Protein AF-A0A956QBM2-F1 (afdb_monomer)

Radius of gyration: 15.47 Å; Cα contacts (8 Å, |Δi|>4): 34; chains: 1; bounding box: 26×44×30 Å

Foldseek 3Di:
DDDDPCVVHDPDDPVVVVVVVVCVVQLPDCLPDPDPSNVVNVVVVLVVLVVVCVVVVHDSVPDDDD

pLDDT: mean 96.65, std 2.13, range [84.75, 98.62]

Secondary structure (DSSP, 8-state):
-----TTT--PPPHHHHHHHHHHHHH--S-TT--SHHHHHHHHHHHHHHHHHHHHHT--GGG----

Nearest PDB structures (foldseek):
  7cet-assembly1_A  TM=8.619E-01  e=4.362E-01  Helicobacter pylori 26695

Sequence (66 aa):
MIYLDYNATTPVDPAIIELVGQAMRESSANPTSSHAPGLAVRARVEAARTQLAALLGADPSEILFT

Structure (m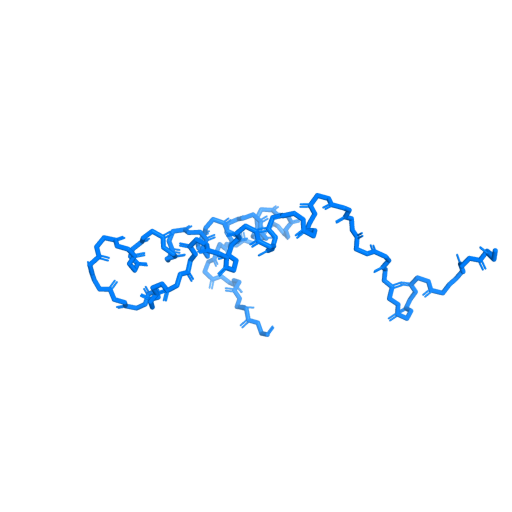mCIF, N/CA/C/O backbone):
data_AF-A0A956QBM2-F1
#
_entry.id   AF-A0A956QBM2-F1
#
loop_
_atom_site.group_PDB
_atom_site.id
_atom_site.type_symbol
_atom_site.label_atom_id
_atom_site.label_alt_id
_atom_site.label_comp_id
_atom_site.label_asym_id
_atom_site.label_entity_id
_atom_site.label_seq_id
_atom_site.pdbx_PDB_ins_code
_atom_site.Cartn_x
_atom_site.Cartn_y
_atom_site.Cartn_z
_atom_site.occupancy
_atom_site.B_iso_or_equiv
_atom_site.auth_seq_id
_atom_site.auth_comp_id
_atom_site.auth_asym_id
_atom_site.auth_atom_id
_atom_site.pdbx_PDB_model_num
ATOM 1 N N . MET A 1 1 ? 10.702 -20.521 -18.857 1.00 84.75 1 MET A N 1
ATOM 2 C CA . MET A 1 1 ? 10.506 -21.187 -17.551 1.00 84.75 1 MET A CA 1
ATOM 3 C C . MET A 1 1 ? 9.068 -20.936 -17.132 1.00 84.75 1 MET A C 1
ATOM 5 O O . MET A 1 1 ? 8.628 -19.806 -17.285 1.00 84.75 1 MET A O 1
ATOM 9 N N . ILE A 1 2 ? 8.330 -21.957 -16.696 1.00 94.44 2 ILE A N 1
ATOM 10 C CA . ILE A 1 2 ? 6.968 -21.781 -16.166 1.00 94.44 2 ILE A CA 1
ATOM 11 C C . ILE A 1 2 ? 7.102 -21.654 -14.648 1.00 94.44 2 ILE A C 1
ATOM 13 O O . ILE A 1 2 ? 7.686 -22.535 -14.021 1.00 94.44 2 ILE A O 1
ATOM 17 N N . TYR A 1 3 ? 6.619 -20.550 -14.078 1.00 95.31 3 TYR A N 1
ATOM 18 C CA . TYR A 1 3 ? 6.646 -20.305 -12.637 1.00 95.31 3 TYR A CA 1
ATOM 19 C C . TYR A 1 3 ? 5.306 -20.719 -12.032 1.00 95.31 3 TYR A C 1
ATOM 21 O O . TYR A 1 3 ? 4.270 -20.200 -12.439 1.00 95.31 3 TYR A O 1
ATOM 29 N N . LEU A 1 4 ? 5.320 -21.676 -11.105 1.00 97.00 4 LEU A N 1
ATOM 30 C CA . LEU A 1 4 ? 4.111 -22.242 -10.491 1.00 97.00 4 LEU A CA 1
ATOM 31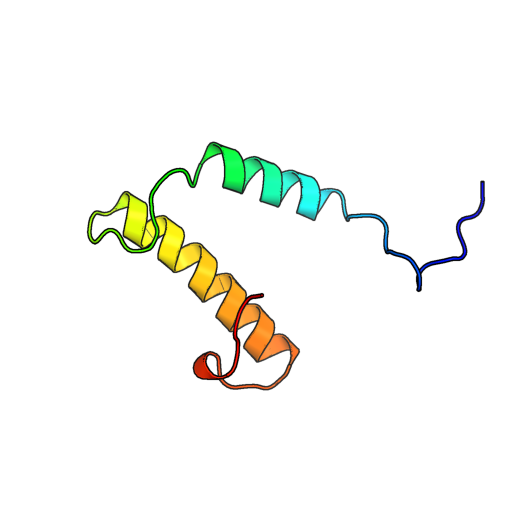 C C . LEU A 1 4 ? 4.105 -22.114 -8.960 1.00 97.00 4 LEU A C 1
ATOM 33 O O . LEU A 1 4 ? 3.271 -22.729 -8.306 1.00 97.00 4 LEU A O 1
ATOM 37 N N . ASP A 1 5 ? 5.012 -21.321 -8.387 1.00 96.69 5 ASP A N 1
ATOM 38 C CA . ASP A 1 5 ? 5.179 -21.185 -6.935 1.00 96.69 5 ASP A CA 1
ATOM 39 C C . ASP A 1 5 ? 4.717 -19.811 -6.420 1.00 96.69 5 ASP A C 1
ATOM 41 O O . ASP A 1 5 ? 5.450 -19.078 -5.761 1.00 96.69 5 ASP A O 1
ATOM 45 N N . TYR A 1 6 ? 3.471 -19.443 -6.737 1.00 97.25 6 TYR A N 1
ATOM 46 C CA . TYR A 1 6 ? 2.877 -18.166 -6.311 1.00 97.25 6 TYR A CA 1
ATOM 47 C C . TYR A 1 6 ? 2.626 -18.074 -4.795 1.00 97.25 6 TYR A C 1
ATOM 49 O O . TYR A 1 6 ? 2.359 -16.988 -4.283 1.00 97.25 6 TYR A O 1
ATOM 57 N N . ASN A 1 7 ? 2.743 -19.193 -4.070 1.00 97.44 7 ASN A N 1
ATOM 58 C CA . ASN A 1 7 ? 2.707 -19.209 -2.609 1.00 97.44 7 ASN A CA 1
ATOM 59 C C . ASN A 1 7 ? 4.035 -18.741 -1.993 1.00 97.44 7 ASN A C 1
ATOM 61 O O . ASN A 1 7 ? 4.013 -18.196 -0.891 1.00 97.44 7 ASN A O 1
ATOM 65 N N . ALA A 1 8 ? 5.174 -18.943 -2.671 1.00 97.56 8 ALA A N 1
ATOM 66 C CA . ALA A 1 8 ? 6.454 -18.403 -2.219 1.00 97.56 8 ALA A CA 1
ATOM 67 C C . ALA A 1 8 ? 6.515 -16.883 -2.409 1.00 97.56 8 ALA A C 1
ATOM 69 O O . ALA A 1 8 ? 6.935 -16.161 -1.505 1.00 97.56 8 ALA A O 1
ATOM 70 N N . THR A 1 9 ? 6.104 -16.389 -3.580 1.00 96.50 9 THR A N 1
ATOM 71 C CA . THR A 1 9 ? 5.957 -14.957 -3.864 1.00 96.50 9 THR A CA 1
ATOM 72 C C . THR A 1 9 ? 5.206 -14.726 -5.178 1.00 96.50 9 THR A C 1
ATOM 74 O O . THR A 1 9 ? 5.054 -15.627 -6.000 1.00 96.50 9 THR A O 1
ATOM 77 N N . THR A 1 10 ? 4.767 -13.494 -5.412 1.00 97.19 10 THR A N 1
ATOM 78 C CA . THR A 1 10 ? 4.133 -13.052 -6.658 1.00 97.19 10 THR A CA 1
ATOM 79 C C . THR A 1 10 ? 5.081 -12.123 -7.422 1.00 97.19 10 THR A C 1
ATOM 81 O O . THR A 1 10 ? 5.669 -11.235 -6.799 1.00 97.19 10 THR A O 1
ATOM 84 N N . PRO A 1 11 ? 5.206 -12.237 -8.759 1.00 95.94 11 PRO A N 1
ATOM 85 C CA . PRO A 1 11 ? 5.864 -11.211 -9.561 1.00 95.94 11 PRO A CA 1
ATOM 86 C C . PRO A 1 11 ? 5.236 -9.839 -9.296 1.00 95.94 11 PRO A C 1
ATOM 88 O O . PRO A 1 11 ? 4.013 -9.717 -9.232 1.00 95.94 11 PRO A O 1
ATOM 91 N N . VAL A 1 12 ? 6.070 -8.813 -9.142 1.00 97.19 12 VAL A N 1
ATOM 92 C CA . VAL A 1 12 ? 5.588 -7.445 -8.934 1.00 97.19 12 VAL A CA 1
ATOM 93 C C . VAL A 1 12 ? 5.014 -6.921 -10.248 1.00 97.19 12 VAL A C 1
ATOM 95 O O . VAL A 1 12 ? 5.676 -6.991 -11.285 1.00 97.19 12 VAL A O 1
ATOM 98 N N . ASP A 1 13 ? 3.793 -6.393 -10.204 1.00 97.94 13 ASP A N 1
ATOM 99 C CA . ASP A 1 13 ? 3.176 -5.725 -11.350 1.00 97.94 13 ASP A CA 1
ATOM 100 C C . ASP A 1 13 ? 4.043 -4.520 -11.787 1.00 97.94 13 ASP A C 1
ATOM 102 O O . ASP A 1 13 ? 4.450 -3.727 -10.928 1.00 97.94 13 ASP A O 1
ATOM 106 N N . PRO A 1 14 ? 4.346 -4.345 -13.090 1.00 98.06 14 PRO A N 1
ATOM 107 C CA . PRO A 1 14 ? 5.116 -3.203 -13.586 1.00 98.06 14 PRO A CA 1
ATOM 108 C C . PRO A 1 14 ? 4.609 -1.838 -13.098 1.00 98.06 14 PRO A C 1
ATOM 110 O O . PRO A 1 14 ? 5.421 -0.974 -12.767 1.00 98.06 14 PRO A O 1
ATOM 113 N N . ALA A 1 15 ? 3.292 -1.659 -12.964 1.00 97.88 15 ALA A N 1
ATOM 114 C CA . ALA A 1 15 ? 2.711 -0.414 -12.464 1.00 97.88 15 ALA A CA 1
ATOM 115 C C . ALA A 1 15 ? 3.083 -0.147 -10.993 1.00 97.88 15 ALA A C 1
ATOM 117 O O . ALA A 1 15 ? 3.277 1.002 -10.593 1.00 97.88 15 ALA A O 1
ATOM 118 N N . ILE A 1 16 ? 3.245 -1.200 -10.184 1.00 97.31 16 ILE A N 1
ATOM 119 C CA . ILE A 1 16 ? 3.715 -1.079 -8.797 1.00 97.31 16 ILE A CA 1
ATOM 120 C C . ILE A 1 16 ? 5.192 -0.687 -8.760 1.00 97.31 16 ILE A C 1
ATOM 122 O O . ILE A 1 16 ? 5.577 0.152 -7.946 1.00 97.31 16 ILE A O 1
ATOM 126 N N . ILE A 1 17 ? 6.017 -1.232 -9.659 1.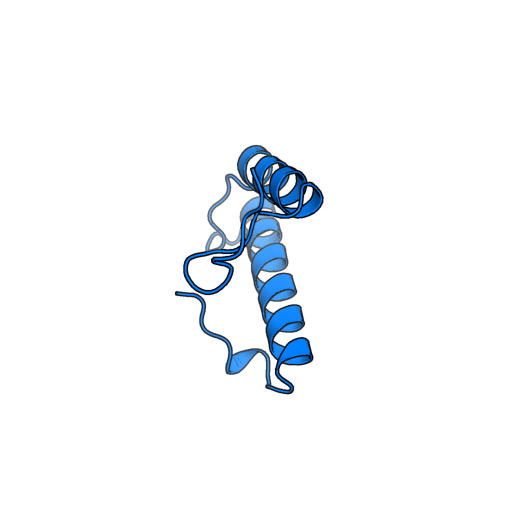00 98.31 17 ILE A N 1
ATOM 127 C CA . ILE A 1 17 ? 7.434 -0.851 -9.770 1.00 98.31 17 ILE A CA 1
ATOM 128 C C . ILE A 1 17 ? 7.559 0.647 -10.079 1.00 98.31 17 ILE A C 1
ATOM 130 O O . ILE A 1 17 ? 8.342 1.353 -9.436 1.00 98.31 17 ILE A O 1
ATOM 134 N N . GLU A 1 18 ? 6.769 1.143 -11.031 1.00 98.06 18 GLU A N 1
ATOM 135 C CA . GLU A 1 18 ? 6.743 2.559 -11.402 1.00 98.06 18 GLU A CA 1
ATOM 136 C C . GLU A 1 18 ? 6.290 3.447 -10.238 1.00 98.06 18 GLU A C 1
ATOM 138 O O . GLU A 1 18 ? 6.982 4.412 -9.900 1.00 98.06 18 GLU A O 1
ATOM 143 N N . LEU A 1 19 ? 5.186 3.082 -9.578 1.00 96.38 19 LEU A N 1
ATOM 144 C CA . LEU A 1 19 ? 4.630 3.819 -8.442 1.00 96.38 19 LEU A CA 1
ATOM 145 C C . LEU A 1 19 ? 5.619 3.907 -7.273 1.00 96.38 19 LEU A C 1
ATOM 147 O O . LEU A 1 19 ? 5.832 4.988 -6.720 1.00 96.38 19 LEU A O 1
ATOM 151 N N . VAL A 1 20 ? 6.247 2.788 -6.904 1.00 96.44 20 VAL A N 1
ATOM 152 C CA . VAL A 1 20 ? 7.239 2.752 -5.820 1.00 96.44 20 VAL A CA 1
ATOM 153 C C . VAL A 1 20 ? 8.456 3.593 -6.195 1.00 96.44 20 VAL A C 1
ATOM 155 O O . VAL A 1 20 ? 8.896 4.424 -5.400 1.00 96.44 20 VAL A O 1
ATOM 158 N N . GLY A 1 21 ? 8.965 3.456 -7.422 1.00 97.50 21 GLY A N 1
ATOM 159 C CA . GLY A 1 21 ? 10.078 4.270 -7.904 1.00 97.50 21 GLY A CA 1
ATOM 160 C C . GLY A 1 21 ? 9.761 5.769 -7.894 1.00 97.50 21 GLY A C 1
ATOM 161 O O . GLY A 1 21 ? 10.612 6.580 -7.527 1.00 97.50 21 GLY A O 1
ATOM 162 N N . GLN A 1 22 ? 8.539 6.158 -8.261 1.00 96.12 22 GLN A N 1
ATOM 163 C CA . GLN A 1 22 ? 8.075 7.541 -8.169 1.00 96.12 22 GLN A CA 1
ATOM 164 C C . GLN A 1 22 ? 8.007 8.015 -6.711 1.00 96.12 22 GLN A C 1
ATOM 166 O O . GLN A 1 22 ? 8.546 9.076 -6.386 1.00 96.12 22 GLN A O 1
ATOM 171 N N . ALA A 1 23 ? 7.410 7.222 -5.818 1.00 94.75 23 ALA A N 1
ATOM 172 C CA . ALA A 1 23 ? 7.319 7.5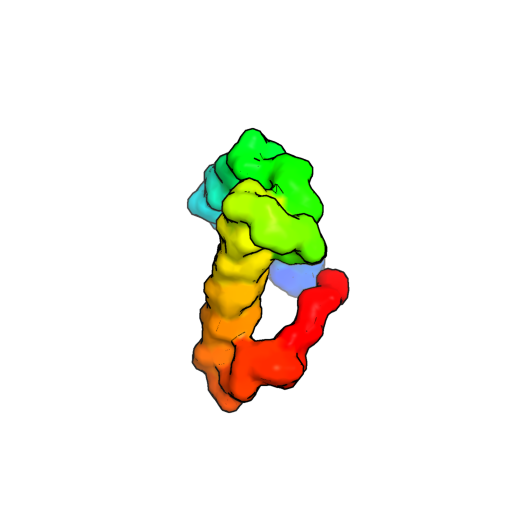48 -4.399 1.00 94.75 23 ALA A CA 1
ATOM 173 C C . ALA A 1 23 ? 8.709 7.760 -3.777 1.00 94.75 23 ALA A C 1
ATOM 175 O O . ALA A 1 23 ? 8.914 8.755 -3.086 1.00 94.75 23 ALA A O 1
ATOM 176 N N . MET A 1 24 ? 9.688 6.908 -4.095 1.00 95.12 24 MET A N 1
ATOM 177 C CA . MET A 1 24 ? 11.063 7.048 -3.601 1.00 95.12 24 MET A CA 1
ATOM 178 C C . MET A 1 24 ? 11.756 8.331 -4.085 1.00 95.12 24 MET A C 1
ATOM 180 O O . MET A 1 24 ? 12.553 8.906 -3.348 1.00 95.12 24 MET A O 1
ATOM 184 N N . ARG A 1 25 ? 11.465 8.796 -5.307 1.00 94.81 25 ARG A N 1
ATOM 185 C CA . ARG A 1 25 ? 12.051 10.036 -5.852 1.00 94.81 25 ARG A CA 1
ATOM 186 C C . ARG A 1 25 ? 11.387 11.295 -5.298 1.00 94.81 25 ARG A C 1
ATOM 188 O O . ARG A 1 25 ? 12.061 12.303 -5.111 1.00 94.81 25 ARG A O 1
ATOM 195 N N . GLU A 1 26 ? 10.079 11.250 -5.061 1.00 93.06 26 GLU A N 1
ATOM 196 C CA . GLU A 1 26 ? 9.275 12.440 -4.753 1.00 93.06 26 GLU A CA 1
ATOM 197 C C . GLU A 1 26 ? 8.943 12.612 -3.261 1.00 93.06 26 GLU A C 1
ATOM 199 O O . GLU A 1 26 ? 8.628 13.718 -2.828 1.00 93.06 26 GLU A O 1
ATOM 204 N N . SER A 1 27 ? 8.961 11.542 -2.460 1.00 91.00 27 SER A N 1
ATOM 205 C CA . SER A 1 27 ? 8.512 11.542 -1.055 1.00 91.00 27 SER A CA 1
ATOM 206 C C . SER A 1 27 ? 9.675 11.456 -0.066 1.00 91.00 27 SER A C 1
ATOM 208 O O . SER A 1 27 ? 9.775 10.511 0.708 1.00 91.00 27 SER A O 1
ATOM 210 N N . SER A 1 28 ? 10.559 12.457 -0.076 1.00 91.38 28 SER A N 1
ATOM 211 C CA . SER A 1 28 ? 11.734 12.511 0.813 1.00 91.38 28 SER A CA 1
ATOM 212 C C . SER A 1 28 ? 11.471 13.143 2.187 1.00 91.38 28 SER A C 1
ATOM 214 O O . SER A 1 28 ? 12.326 13.086 3.070 1.00 91.38 28 SER A O 1
ATOM 216 N N . ALA A 1 29 ? 10.307 13.767 2.386 1.00 95.94 29 ALA A N 1
ATOM 217 C CA . ALA A 1 29 ? 9.965 14.439 3.634 1.00 95.94 29 ALA A CA 1
ATOM 218 C C . ALA A 1 29 ? 9.451 13.463 4.700 1.00 95.94 29 ALA A C 1
ATOM 220 O O . ALA A 1 29 ? 8.739 12.506 4.403 1.00 95.94 29 ALA A O 1
ATOM 221 N N . ASN A 1 30 ? 9.745 13.763 5.966 1.00 95.81 30 ASN A N 1
ATOM 222 C CA . ASN A 1 30 ? 9.196 13.012 7.088 1.00 95.81 30 ASN A CA 1
ATOM 223 C C . ASN A 1 30 ? 7.668 13.250 7.197 1.00 95.81 30 ASN A C 1
ATOM 225 O O . ASN A 1 30 ? 7.259 14.405 7.355 1.00 95.81 30 ASN A O 1
ATOM 229 N N . PRO A 1 31 ? 6.817 12.204 7.165 1.00 95.31 31 PRO A N 1
ATOM 230 C CA . PRO A 1 31 ? 5.364 12.346 7.296 1.00 95.31 31 PRO A CA 1
ATOM 231 C C . PRO A 1 31 ? 4.899 12.909 8.650 1.00 95.31 31 PRO A C 1
ATOM 233 O O . PRO A 1 31 ? 3.763 13.371 8.756 1.00 95.31 31 PRO A O 1
ATOM 236 N N . THR A 1 32 ? 5.743 12.902 9.690 1.00 96.31 32 THR A N 1
ATOM 237 C CA . THR A 1 32 ? 5.417 13.532 10.982 1.00 96.31 32 THR A CA 1
ATOM 238 C C . THR A 1 32 ? 5.688 15.036 10.998 1.00 96.31 32 THR A C 1
ATOM 240 O O . THR A 1 32 ? 5.292 15.717 11.943 1.00 96.31 32 THR A O 1
ATOM 243 N N . SER A 1 33 ? 6.371 15.574 9.985 1.00 97.62 33 SER A N 1
ATOM 244 C CA . SER A 1 33 ? 6.603 17.011 9.875 1.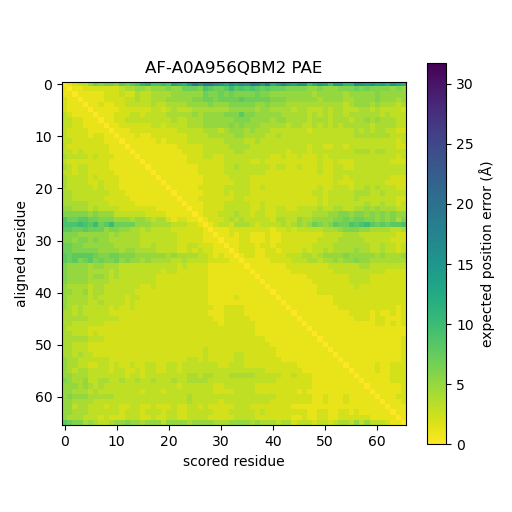00 97.62 33 SER A CA 1
ATOM 245 C C . SER A 1 33 ? 5.305 17.758 9.568 1.00 97.62 33 SER A C 1
ATOM 247 O O . SER A 1 33 ? 4.532 17.366 8.696 1.00 97.62 33 SER A O 1
ATOM 249 N N . SER A 1 34 ? 5.098 18.897 10.231 1.00 96.75 34 SER A N 1
ATOM 250 C CA . SER A 1 34 ? 3.919 19.755 10.036 1.00 96.75 34 SER A CA 1
ATOM 251 C C . SER A 1 34 ? 4.003 20.668 8.807 1.00 96.75 34 SER A C 1
ATOM 253 O O . SER A 1 34 ? 3.008 21.288 8.436 1.00 96.75 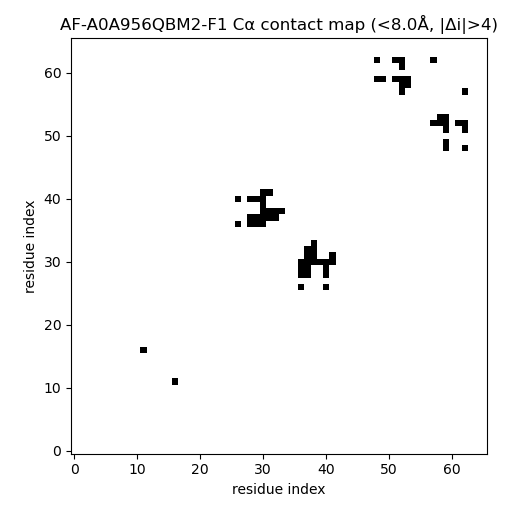34 SER A O 1
ATOM 255 N N . HIS A 1 35 ? 5.168 20.767 8.160 1.00 96.12 35 HIS A N 1
ATOM 256 C CA . HIS A 1 35 ? 5.340 21.555 6.941 1.00 96.12 35 HIS A CA 1
ATOM 257 C C . HIS A 1 35 ? 4.754 20.843 5.711 1.00 96.12 35 HIS A C 1
ATOM 259 O O . HIS A 1 35 ? 4.677 19.614 5.664 1.00 96.12 35 HIS A O 1
ATOM 265 N N . ALA A 1 36 ? 4.412 21.613 4.674 1.00 96.69 36 ALA A N 1
ATOM 266 C CA . ALA A 1 36 ? 3.684 21.126 3.497 1.00 96.69 36 ALA A CA 1
ATOM 267 C C . ALA A 1 36 ? 4.255 19.834 2.860 1.00 96.69 36 ALA A C 1
ATOM 269 O O . ALA A 1 36 ? 3.472 18.915 2.629 1.00 96.69 36 ALA A O 1
ATOM 270 N N . PRO A 1 37 ? 5.582 19.677 2.661 1.00 95.75 37 PRO A N 1
ATOM 271 C CA . PRO A 1 37 ? 6.132 18.410 2.171 1.00 95.75 37 PRO A CA 1
ATOM 272 C C . PRO A 1 37 ? 5.827 17.184 3.051 1.00 95.75 37 PRO A C 1
ATOM 274 O O . PRO A 1 37 ? 5.508 16.125 2.523 1.00 95.75 37 PRO A O 1
ATOM 277 N N . GLY A 1 38 ? 5.882 17.314 4.383 1.00 97.19 38 GLY A N 1
ATOM 278 C CA . GLY A 1 38 ? 5.575 16.211 5.301 1.00 97.19 38 GLY A CA 1
ATOM 279 C C . GLY A 1 38 ? 4.091 15.856 5.283 1.00 97.19 38 GLY A C 1
ATOM 280 O O . GLY A 1 38 ? 3.730 14.684 5.197 1.00 97.19 38 GLY A O 1
ATOM 281 N N . LEU A 1 39 ? 3.225 16.874 5.235 1.00 97.19 39 LEU A N 1
ATOM 282 C CA . LEU A 1 39 ? 1.781 16.684 5.085 1.00 97.19 39 LEU A CA 1
ATOM 283 C C . LEU A 1 39 ? 1.419 15.964 3.777 1.00 97.19 39 LEU A C 1
ATOM 285 O O . LEU A 1 39 ? 0.527 15.117 3.786 1.00 97.19 39 LEU A O 1
ATOM 289 N N . ALA A 1 40 ? 2.121 16.257 2.678 1.00 96.00 40 ALA A N 1
ATOM 290 C CA . ALA A 1 40 ? 1.913 15.587 1.395 1.00 96.00 40 ALA A CA 1
ATOM 291 C C . ALA A 1 40 ? 2.288 14.095 1.449 1.00 96.00 40 ALA A C 1
ATOM 293 O O . ALA A 1 40 ? 1.533 13.255 0.957 1.00 96.00 40 ALA A O 1
ATOM 294 N N . VAL A 1 41 ? 3.408 13.744 2.093 1.00 96.69 41 VAL A N 1
ATOM 295 C CA . VAL A 1 41 ? 3.799 12.337 2.299 1.00 96.69 41 VAL A CA 1
ATOM 296 C C . VAL A 1 41 ? 2.802 11.627 3.216 1.00 96.69 41 VAL A C 1
ATOM 298 O O . VAL A 1 41 ? 2.353 10.526 2.898 1.00 96.69 41 VAL A O 1
ATOM 301 N N . ARG A 1 42 ? 2.376 12.277 4.307 1.00 96.94 42 ARG A N 1
ATOM 302 C CA . ARG A 1 42 ? 1.345 11.740 5.205 1.00 96.94 42 ARG A CA 1
ATOM 303 C C . ARG A 1 42 ? 0.042 11.447 4.461 1.00 96.94 42 ARG A C 1
ATOM 305 O O . ARG A 1 42 ? -0.534 10.383 4.650 1.00 96.94 42 ARG A O 1
ATOM 312 N N . ALA A 1 43 ? -0.392 12.345 3.578 1.00 96.56 43 ALA A N 1
ATOM 313 C CA . ALA A 1 43 ? -1.600 12.144 2.781 1.00 96.56 43 ALA A CA 1
ATOM 314 C C . ALA A 1 43 ? -1.509 10.909 1.865 1.00 96.56 43 ALA A C 1
ATOM 316 O O . ALA A 1 43 ? -2.494 10.186 1.733 1.00 96.56 43 ALA A O 1
ATOM 317 N N . ARG A 1 44 ? -0.335 10.620 1.278 1.00 95.62 44 ARG A N 1
ATOM 318 C CA . ARG A 1 44 ? -0.122 9.397 0.477 1.00 95.62 44 ARG A CA 1
ATOM 319 C C . ARG A 1 44 ? -0.291 8.127 1.322 1.00 95.62 44 ARG A C 1
ATOM 321 O O . ARG A 1 44 ? -0.945 7.188 0.875 1.00 95.62 44 ARG A O 1
ATOM 328 N N . VAL A 1 45 ? 0.24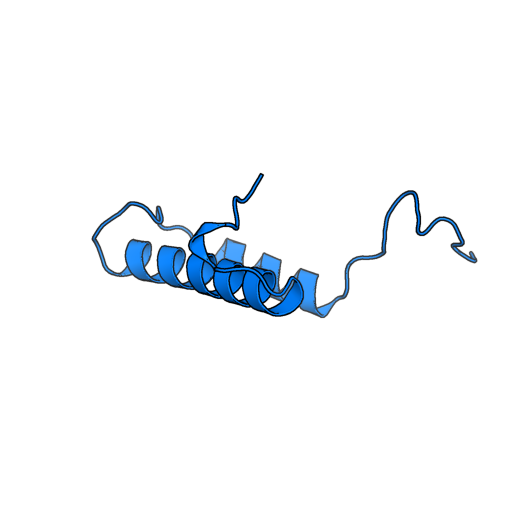3 8.113 2.545 1.00 96.31 45 VAL A N 1
ATOM 329 C CA . VAL A 1 45 ? 0.102 6.975 3.475 1.00 96.31 45 VAL A CA 1
ATOM 330 C C . VAL A 1 45 ? -1.356 6.780 3.905 1.00 96.31 45 VAL A C 1
ATOM 332 O O . VAL A 1 45 ? -1.855 5.657 3.887 1.00 96.31 45 VAL A O 1
ATOM 335 N N . GLU A 1 46 ? -2.073 7.858 4.229 1.00 97.88 46 GLU A N 1
ATOM 336 C CA . GLU A 1 46 ? -3.490 7.774 4.618 1.00 97.88 46 GLU A CA 1
ATOM 337 C C . GLU A 1 46 ? -4.407 7.358 3.455 1.00 97.88 46 GLU A C 1
ATOM 339 O O . GLU A 1 46 ? -5.391 6.640 3.658 1.00 97.88 46 GLU A O 1
ATOM 344 N N . ALA A 1 47 ? -4.058 7.721 2.216 1.00 97.50 47 ALA A N 1
ATOM 345 C CA . ALA A 1 47 ? -4.746 7.212 1.033 1.00 97.50 47 ALA A CA 1
ATOM 346 C C . ALA 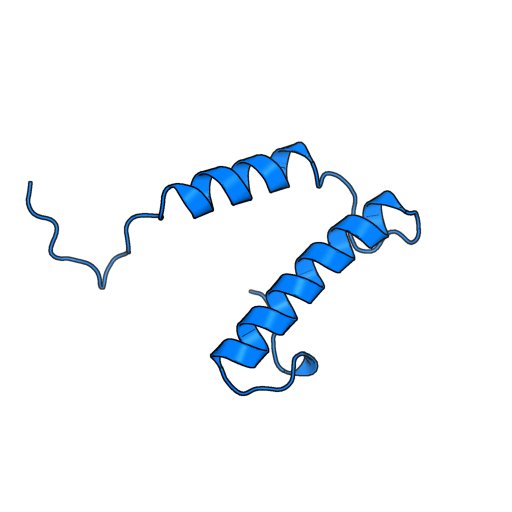A 1 47 ? -4.577 5.689 0.896 1.00 97.50 47 ALA A C 1
ATOM 348 O O . ALA A 1 47 ? -5.568 4.984 0.703 1.00 97.50 47 ALA A O 1
ATOM 349 N N . ALA A 1 48 ? -3.356 5.170 1.073 1.00 97.44 48 ALA A N 1
ATOM 350 C CA . ALA A 1 48 ? -3.101 3.728 1.065 1.00 97.44 48 ALA A CA 1
ATOM 351 C C . ALA A 1 48 ? -3.856 3.004 2.196 1.00 97.44 48 ALA A C 1
ATOM 353 O O . ALA A 1 48 ? -4.431 1.937 1.977 1.00 97.44 48 ALA A O 1
ATOM 354 N N . ARG A 1 49 ? -3.925 3.612 3.390 1.00 98.50 49 ARG A N 1
ATOM 355 C CA . ARG A 1 49 ? -4.695 3.085 4.528 1.00 98.50 49 ARG A CA 1
ATOM 356 C C . ARG A 1 49 ? -6.175 2.943 4.183 1.00 98.50 49 ARG A C 1
ATOM 358 O O . ARG A 1 49 ? -6.763 1.890 4.403 1.00 98.50 49 ARG A O 1
ATOM 365 N N . THR A 1 50 ? -6.751 3.987 3.592 1.00 98.50 50 THR A N 1
ATOM 366 C CA . THR A 1 50 ? -8.159 4.011 3.172 1.00 98.50 50 THR A CA 1
ATOM 367 C C . THR A 1 50 ? -8.447 2.956 2.102 1.00 98.50 50 THR A C 1
ATOM 369 O O . THR A 1 50 ? -9.477 2.289 2.156 1.00 98.50 50 THR A O 1
ATOM 372 N N . GLN A 1 51 ? -7.530 2.762 1.149 1.00 98.38 51 GLN A N 1
ATOM 373 C CA . GLN A 1 51 ? -7.661 1.734 0.111 1.00 98.38 51 GLN A CA 1
ATOM 374 C C . GLN A 1 51 ? -7.651 0.316 0.696 1.00 98.38 51 GLN A C 1
ATOM 376 O O . GLN A 1 51 ? -8.489 -0.500 0.316 1.00 98.38 51 GLN A O 1
ATOM 381 N N . LEU A 1 52 ? -6.748 0.031 1.641 1.00 98.44 52 LEU A N 1
ATOM 382 C CA . LEU A 1 52 ? -6.703 -1.263 2.330 1.00 98.44 52 LEU A CA 1
ATOM 383 C C . LEU A 1 52 ? -7.954 -1.503 3.174 1.00 98.44 52 LEU A C 1
ATOM 385 O O . LEU A 1 52 ? -8.529 -2.585 3.111 1.00 98.44 52 LEU A O 1
ATOM 389 N N . ALA A 1 53 ? -8.405 -0.491 3.914 1.00 98.62 53 ALA A N 1
ATOM 390 C CA . ALA A 1 53 ? -9.627 -0.568 4.704 1.00 98.62 53 ALA A CA 1
ATOM 391 C C . ALA A 1 53 ? -10.842 -0.903 3.827 1.00 98.62 53 ALA A C 1
ATOM 393 O O . ALA A 1 53 ? -11.583 -1.835 4.126 1.00 98.62 53 ALA A O 1
ATOM 394 N N . ALA A 1 54 ? -10.987 -0.225 2.684 1.00 98.62 54 ALA A N 1
ATOM 395 C CA . ALA A 1 54 ? -12.056 -0.500 1.727 1.00 98.62 54 ALA A CA 1
ATOM 396 C C . ALA A 1 54 ? -11.962 -1.910 1.118 1.00 98.62 54 ALA A C 1
ATOM 398 O O . ALA A 1 54 ? -12.983 -2.582 0.987 1.00 98.62 54 ALA A O 1
ATOM 399 N N . LEU A 1 55 ? -10.753 -2.372 0.775 1.00 98.50 55 LEU A N 1
ATOM 400 C CA . LEU A 1 55 ? -10.524 -3.725 0.258 1.00 98.50 55 LEU A CA 1
ATOM 401 C C . LEU A 1 55 ? -10.925 -4.806 1.275 1.00 98.50 55 LEU A C 1
ATOM 403 O O . LEU A 1 55 ? -11.436 -5.855 0.887 1.00 98.50 55 LEU A O 1
ATOM 407 N N . LEU A 1 56 ? -10.684 -4.549 2.561 1.00 98.19 56 LEU A N 1
ATOM 408 C CA . LEU A 1 56 ? -10.921 -5.491 3.655 1.00 98.19 56 LEU A CA 1
ATOM 409 C C . LEU A 1 56 ? -12.301 -5.337 4.316 1.00 98.19 56 LEU A C 1
ATOM 411 O O . LEU A 1 56 ? -12.681 -6.187 5.117 1.00 98.19 56 LEU A O 1
ATOM 415 N N . GLY A 1 57 ? -13.053 -4.279 3.996 1.00 98.25 57 GLY A N 1
ATOM 416 C CA . GLY A 1 57 ? -14.314 -3.950 4.667 1.00 98.25 57 GLY A CA 1
ATOM 417 C C . GLY A 1 57 ? -14.141 -3.496 6.123 1.00 98.25 57 GLY A C 1
ATOM 418 O O . GLY A 1 57 ? -15.032 -3.729 6.935 1.00 98.25 57 GLY A O 1
ATOM 419 N N . ALA A 1 58 ? -13.001 -2.885 6.447 1.00 98.31 58 ALA A N 1
ATOM 420 C CA . ALA A 1 58 ? -12.642 -2.404 7.781 1.00 98.31 58 ALA A CA 1
ATOM 421 C C . ALA A 1 58 ? -12.735 -0.870 7.875 1.00 98.31 58 ALA A C 1
ATOM 423 O O . ALA A 1 58 ? -12.802 -0.174 6.855 1.00 98.31 58 ALA A O 1
ATOM 424 N N . ASP A 1 59 ? -12.696 -0.327 9.091 1.00 98.25 59 ASP A N 1
ATOM 425 C CA . ASP A 1 59 ? -12.478 1.105 9.293 1.00 98.25 59 ASP A CA 1
ATOM 426 C C . ASP A 1 59 ? -10.990 1.450 9.065 1.00 98.25 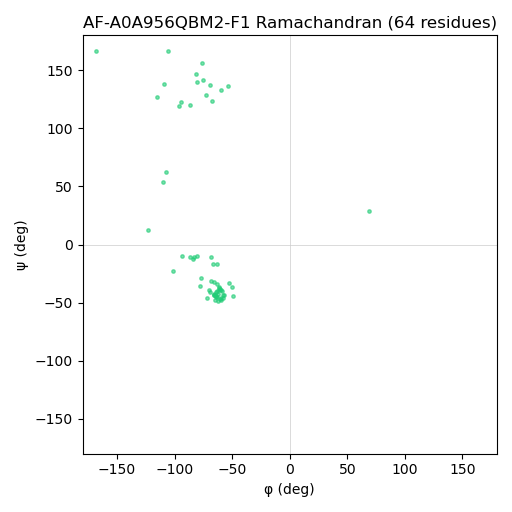59 ASP A C 1
ATOM 428 O O . ASP A 1 59 ? -10.110 0.682 9.466 1.00 98.25 59 ASP A O 1
ATOM 432 N N . PRO A 1 60 ? -10.646 2.600 8.447 1.00 98.19 60 PRO A N 1
ATOM 433 C CA . PRO A 1 60 ? -9.250 2.992 8.267 1.00 98.19 60 PRO A CA 1
ATOM 434 C C . PRO A 1 60 ? -8.422 2.978 9.555 1.00 98.19 60 PRO A C 1
ATOM 436 O O . PRO A 1 60 ? -7.241 2.645 9.498 1.00 98.19 60 PRO A O 1
ATOM 439 N N . SER A 1 61 ? -9.016 3.289 10.710 1.00 97.75 61 SER A N 1
ATOM 440 C CA . SER A 1 61 ? -8.322 3.274 12.004 1.00 97.75 61 SER A CA 1
ATOM 441 C C . SER A 1 61 ? -7.882 1.877 12.462 1.00 97.75 61 SER A C 1
ATOM 443 O O . SER A 1 61 ? -6.988 1.776 13.302 1.00 97.75 61 SER A O 1
ATOM 445 N N . GLU A 1 62 ? -8.436 0.811 11.879 1.00 98.12 62 GLU A N 1
ATOM 446 C CA . GLU A 1 62 ? -8.072 -0.581 12.170 1.00 98.12 62 GLU A CA 1
ATOM 447 C C . GLU A 1 62 ? -6.844 -1.055 11.374 1.00 98.12 62 GLU A C 1
ATOM 449 O O . GLU A 1 62 ? -6.266 -2.101 11.676 1.00 98.12 62 GLU A O 1
ATOM 454 N N . ILE A 1 63 ? -6.405 -0.295 10.366 1.00 98.38 63 ILE A N 1
ATOM 455 C CA . ILE A 1 63 ? -5.265 -0.663 9.523 1.00 98.38 63 ILE A CA 1
ATOM 456 C C . ILE A 1 63 ? -3.962 -0.175 10.159 1.00 98.38 63 ILE A C 1
ATOM 458 O O . ILE A 1 63 ? -3.740 1.028 10.297 1.00 98.38 63 ILE A O 1
ATOM 462 N N . LEU A 1 64 ? -3.053 -1.103 10.468 1.00 97.88 64 LEU A N 1
ATOM 463 C CA . LEU A 1 64 ? -1.680 -0.840 10.912 1.00 97.88 64 LEU A CA 1
ATOM 464 C C . LEU A 1 64 ? -0.698 -1.368 9.857 1.00 97.88 64 LEU A C 1
ATOM 466 O O . LEU A 1 64 ? -0.772 -2.530 9.471 1.00 97.88 64 LEU A O 1
ATOM 470 N N . PHE A 1 65 ? 0.218 -0.517 9.389 1.00 97.12 65 PHE A N 1
ATOM 471 C CA . PHE A 1 65 ? 1.298 -0.932 8.486 1.00 97.12 65 PHE A CA 1
ATOM 472 C C . PHE A 1 65 ? 2.438 -1.581 9.287 1.00 97.12 65 PHE A C 1
ATOM 474 O O . PHE A 1 65 ? 2.783 -1.075 10.358 1.00 97.12 65 PHE A O 1
ATOM 481 N N . THR A 1 66 ? 3.024 -2.662 8.759 1.00 95.88 66 THR A N 1
ATOM 482 C CA . THR A 1 66 ? 4.101 -3.458 9.385 1.00 95.88 66 THR A CA 1
ATOM 483 C C . THR A 1 66 ? 5.224 -3.762 8.412 1.00 95.88 66 THR A C 1
ATOM 485 O O . THR A 1 66 ? 4.889 -3.984 7.226 1.00 95.88 66 THR A O 1
#

Solvent-accessible surface area (backbone atoms only — not comparable to full-atom values): 4132 Å² total; per-residue (Å²): 137,88,86,85,57,63,86,82,52,71,86,78,54,69,69,55,56,52,51,51,56,48,45,70,74,72,52,81,46,57,48,86,40,89,52,72,63,7,46,53,39,36,50,55,53,54,50,54,35,44,51,52,14,62,75,70,75,48,58,47,89,77,62,78,92,131

Mean predicted aligned error: 2.82 Å